Protein AF-A0A344UPF5-F1 (afdb_monomer_lite)

Secondary structure (DSSP, 8-state):
-----------HHHHHHHHHHHHHTT-S---EEEEEEESSSS-TTT-EEEEEEESB-TTT-PBPPPPEEEEEEETTEEEEEEE---TT-PPPPHHHHHHHHHH--

Structure (mmCIF, N/CA/C/O backbone):
data_AF-A0A344UPF5-F1
#
_entry.id   AF-A0A344UPF5-F1
#
loop_
_atom_site.group_PDB
_atom_site.id
_atom_site.type_symbol
_atom_site.label_atom_id
_atom_site.label_alt_id
_atom_site.label_comp_id
_atom_site.label_asym_id
_atom_site.label_entity_id
_atom_site.label_seq_id
_atom_site.pdbx_PDB_ins_code
_atom_site.Cartn_x
_atom_site.Cartn_y
_atom_site.Cartn_z
_atom_site.occupancy
_atom_site.B_iso_or_equiv
_atom_site.auth_seq_id
_atom_site.auth_comp_id
_atom_site.auth_asym_id
_atom_site.auth_atom_id
_atom_site.pdbx_PDB_model_num
ATOM 1 N N . MET A 1 1 ? -60.262 -19.453 29.678 1.00 40.06 1 MET A N 1
ATOM 2 C CA . MET A 1 1 ? -59.891 -18.891 28.362 1.00 40.06 1 MET A CA 1
ATOM 3 C C . MET A 1 1 ? -58.463 -18.396 28.481 1.00 40.06 1 MET A C 1
ATOM 5 O O . MET A 1 1 ? -58.200 -17.560 29.330 1.00 40.06 1 MET A O 1
ATOM 9 N N . ASN A 1 2 ? -57.549 -19.028 27.752 1.00 43.88 2 ASN A N 1
ATOM 10 C CA . ASN A 1 2 ? -56.102 -18.836 27.841 1.00 43.88 2 ASN A CA 1
ATOM 11 C C . ASN A 1 2 ? -55.637 -18.003 26.636 1.00 43.88 2 ASN A C 1
ATOM 13 O O . ASN A 1 2 ? -55.817 -18.492 25.521 1.00 43.88 2 ASN A O 1
ATOM 17 N N . PRO A 1 3 ? -55.066 -16.798 26.799 1.00 48.19 3 PRO A N 1
ATOM 18 C CA . PRO A 1 3 ? -54.375 -16.127 25.712 1.00 48.19 3 PRO A CA 1
ATOM 19 C C . PRO A 1 3 ? -52.861 -16.342 25.854 1.00 48.19 3 PRO A C 1
ATOM 21 O O . PRO A 1 3 ? -52.151 -15.552 26.466 1.00 48.19 3 PRO A O 1
ATOM 24 N N . LEU A 1 4 ? -52.371 -17.434 25.271 1.00 45.75 4 LEU A N 1
ATOM 25 C CA . LEU A 1 4 ? -51.001 -17.534 24.759 1.00 45.75 4 LEU A CA 1
ATOM 26 C C . LEU A 1 4 ? -51.050 -17.024 23.306 1.00 45.75 4 LEU A C 1
ATOM 28 O O . LEU A 1 4 ? -52.013 -17.315 22.608 1.00 45.75 4 LEU A O 1
ATOM 32 N N . HIS A 1 5 ? -50.089 -16.334 22.714 1.00 51.69 5 HIS A N 1
ATOM 33 C CA . HIS A 1 5 ? -48.795 -15.820 23.130 1.00 51.69 5 HIS A CA 1
ATOM 34 C C . HIS A 1 5 ? -48.304 -15.109 21.856 1.00 51.69 5 HIS A C 1
ATOM 36 O O . HIS A 1 5 ? -48.075 -15.771 20.841 1.00 51.69 5 HIS A O 1
ATOM 42 N N . LEU A 1 6 ? -48.253 -13.775 21.850 1.00 43.56 6 LEU A N 1
ATOM 43 C CA . LEU A 1 6 ? -47.687 -13.016 20.734 1.00 43.56 6 LEU A CA 1
ATOM 44 C C . LEU A 1 6 ? -46.164 -13.125 20.860 1.00 43.56 6 LEU A C 1
ATOM 46 O O . LEU A 1 6 ? -45.549 -12.313 21.541 1.00 43.56 6 LEU A O 1
ATOM 50 N N . HIS A 1 7 ? -45.598 -14.200 20.305 1.00 46.00 7 HIS A N 1
ATOM 51 C CA . HIS A 1 7 ? -44.154 -14.429 20.278 1.00 46.00 7 HIS A CA 1
ATOM 52 C C . HIS A 1 7 ? -43.470 -13.258 19.565 1.00 46.00 7 HIS A C 1
ATOM 54 O O . HIS A 1 7 ? -43.766 -12.971 18.404 1.00 46.00 7 HIS A O 1
ATOM 60 N N . ASP A 1 8 ? -42.573 -12.617 20.312 1.00 50.25 8 ASP A N 1
ATOM 61 C CA . ASP A 1 8 ? -41.243 -12.176 19.901 1.00 50.25 8 ASP A CA 1
ATOM 62 C C . ASP A 1 8 ? -41.039 -11.903 18.405 1.00 50.25 8 ASP A C 1
ATOM 64 O O . ASP A 1 8 ? -40.513 -12.733 17.661 1.00 50.25 8 ASP A O 1
ATOM 68 N N . ILE A 1 9 ? -41.354 -10.681 17.977 1.00 49.91 9 ILE A N 1
ATOM 69 C CA . ILE A 1 9 ? -40.582 -10.062 16.898 1.00 49.91 9 ILE A CA 1
ATOM 70 C C . ILE A 1 9 ? -39.487 -9.257 17.605 1.00 49.91 9 ILE A C 1
ATOM 72 O O . ILE A 1 9 ? -39.828 -8.298 18.300 1.00 49.91 9 ILE A O 1
ATOM 76 N N . PRO A 1 10 ? -38.197 -9.628 17.503 1.00 47.91 10 PRO A N 1
ATOM 77 C CA . PRO A 1 10 ? -37.141 -8.832 18.110 1.00 47.91 10 PRO A CA 1
ATOM 78 C C . PRO A 1 10 ? -37.139 -7.432 17.490 1.00 47.91 10 PRO A C 1
ATOM 80 O O . PRO A 1 10 ? -37.169 -7.289 16.268 1.00 47.91 10 PRO A O 1
ATOM 83 N N . ASP A 1 11 ? -37.110 -6.421 18.361 1.00 53.75 11 ASP A N 1
ATOM 84 C CA . ASP A 1 11 ? -37.016 -4.993 18.059 1.00 53.75 11 ASP A CA 1
ATOM 85 C C . ASP A 1 11 ? -35.972 -4.714 16.963 1.00 53.75 11 ASP A C 1
ATOM 87 O O . ASP A 1 11 ? -34.766 -4.600 17.210 1.00 53.75 11 ASP A O 1
ATOM 91 N N . THR A 1 12 ? -36.430 -4.569 15.719 1.00 55.00 12 THR A N 1
ATOM 92 C CA . THR A 1 12 ? -35.582 -4.292 14.549 1.00 55.00 12 THR A CA 1
ATOM 93 C C . THR A 1 12 ? -34.825 -2.962 14.687 1.00 55.00 12 THR A C 1
ATOM 95 O O . THR A 1 12 ? -33.820 -2.740 14.012 1.00 55.00 12 THR A O 1
ATOM 98 N N . GLY A 1 13 ? -35.272 -2.082 15.593 1.00 51.47 13 GLY A N 1
ATOM 99 C CA . GLY A 1 13 ? -34.615 -0.816 15.920 1.00 51.47 13 GLY A CA 1
ATOM 100 C C . GLY A 1 13 ? -33.291 -0.975 16.676 1.00 51.47 13 GLY A C 1
ATOM 101 O O . GLY A 1 13 ? -32.357 -0.213 16.429 1.00 51.47 13 GLY A O 1
ATOM 102 N N . ALA A 1 14 ? -33.162 -1.991 17.537 1.00 52.28 14 ALA A N 1
ATOM 103 C CA . ALA A 1 14 ? -31.925 -2.243 18.281 1.00 52.28 14 ALA A CA 1
ATOM 104 C C . ALA A 1 14 ? -30.821 -2.807 17.372 1.00 52.28 14 ALA A C 1
ATOM 106 O O . ALA A 1 14 ? -29.655 -2.424 17.487 1.00 52.28 14 ALA A O 1
ATOM 107 N N . ALA A 1 15 ? -31.202 -3.658 16.415 1.00 49.78 15 ALA A N 1
ATOM 108 C CA . ALA A 1 15 ? -30.281 -4.194 15.420 1.00 49.78 15 ALA A CA 1
ATOM 109 C C . ALA A 1 15 ? -29.717 -3.084 14.517 1.00 49.78 15 ALA A C 1
ATOM 111 O O . ALA A 1 15 ? -28.507 -3.042 14.311 1.00 49.78 15 ALA A O 1
ATOM 112 N N . LEU A 1 16 ? -30.554 -2.143 14.049 1.00 49.31 16 LEU A N 1
ATOM 113 C CA . LEU A 1 16 ? -30.105 -1.025 13.204 1.00 49.31 16 LEU A CA 1
ATOM 114 C C . LEU A 1 16 ? -29.178 -0.044 13.949 1.00 49.31 16 LEU A C 1
ATOM 116 O O . LEU A 1 16 ? -28.210 0.461 13.379 1.00 49.31 16 LEU A O 1
ATOM 120 N N . ALA A 1 17 ? -29.442 0.207 15.233 1.00 50.78 17 ALA A N 1
ATOM 121 C CA . ALA A 1 17 ? -28.603 1.073 16.059 1.00 50.78 17 ALA A CA 1
ATOM 122 C C . ALA A 1 17 ? -27.197 0.486 16.287 1.00 50.78 17 ALA A C 1
ATOM 124 O O . ALA A 1 17 ? -26.217 1.231 16.280 1.00 50.78 17 ALA A O 1
ATOM 125 N N . ALA A 1 18 ? -27.077 -0.839 16.421 1.00 51.50 18 ALA A N 1
ATOM 126 C CA . ALA A 1 18 ? -25.788 -1.513 16.570 1.00 51.50 18 ALA A CA 1
ATOM 127 C C . ALA A 1 18 ? -24.915 -1.411 15.305 1.00 51.50 18 ALA A C 1
ATOM 129 O O . ALA A 1 18 ? -23.709 -1.186 15.413 1.00 51.50 18 ALA A O 1
ATOM 130 N N . VAL A 1 19 ? -25.508 -1.499 14.107 1.00 50.91 19 VAL A N 1
ATOM 131 C CA . VAL A 1 19 ? -24.767 -1.313 12.841 1.00 50.91 19 VAL A CA 1
ATOM 132 C C . VAL A 1 19 ? -24.274 0.130 12.699 1.00 50.91 19 VAL A C 1
ATOM 134 O O . VAL A 1 19 ? -23.121 0.360 12.335 1.00 50.91 19 VAL A O 1
ATOM 137 N N . ASN A 1 20 ? -25.103 1.109 13.076 1.00 52.16 20 ASN A N 1
ATOM 138 C CA . ASN A 1 20 ? -24.729 2.527 13.045 1.00 52.16 20 ASN A CA 1
ATOM 139 C C . ASN A 1 20 ? -23.655 2.878 14.090 1.00 52.16 20 ASN A C 1
ATOM 141 O O . ASN A 1 20 ? -22.767 3.686 13.818 1.00 52.16 20 ASN A O 1
ATOM 145 N N . ALA A 1 21 ? -23.678 2.240 15.263 1.00 50.00 21 ALA A N 1
ATOM 146 C CA . ALA A 1 21 ? -22.617 2.379 16.257 1.00 50.00 21 ALA A CA 1
ATOM 147 C C . ALA A 1 21 ? -21.308 1.722 15.786 1.00 50.00 21 ALA A C 1
ATOM 149 O O . ALA A 1 21 ? -20.240 2.304 15.962 1.00 50.00 21 ALA A O 1
ATOM 150 N N . ALA A 1 22 ? -21.362 0.568 15.113 1.00 46.09 22 ALA A N 1
ATOM 151 C CA . ALA A 1 22 ? -20.179 -0.067 14.523 1.00 46.09 22 ALA A CA 1
ATOM 152 C C . ALA A 1 22 ? -19.533 0.793 13.414 1.00 46.09 22 ALA A C 1
ATOM 154 O O . ALA A 1 22 ? -18.306 0.812 13.289 1.00 46.09 22 ALA A O 1
ATOM 155 N N . HIS A 1 23 ? -20.336 1.571 12.675 1.00 47.31 23 HIS A N 1
ATOM 156 C CA . HIS A 1 23 ? -19.853 2.603 11.748 1.00 47.31 23 HIS A CA 1
ATOM 157 C C . HIS A 1 23 ? -19.158 3.770 12.470 1.00 47.31 23 HIS A C 1
ATOM 159 O O . HIS A 1 23 ? -18.118 4.235 12.014 1.00 47.31 23 HIS A O 1
ATOM 165 N N . ALA A 1 24 ? -19.681 4.216 13.616 1.00 46.12 24 ALA A N 1
ATOM 166 C CA . ALA A 1 24 ? -19.067 5.277 14.421 1.00 46.12 24 ALA A CA 1
ATOM 167 C C . ALA A 1 24 ? -17.833 4.813 15.227 1.00 46.12 24 ALA A C 1
ATOM 169 O O . ALA A 1 24 ? -17.019 5.642 15.627 1.00 46.12 24 ALA A O 1
ATOM 170 N N . THR A 1 25 ? -17.675 3.499 15.443 1.00 46.16 25 THR A N 1
ATOM 171 C CA . THR A 1 25 ? -16.584 2.900 16.244 1.00 46.16 25 THR A CA 1
ATOM 172 C C . THR A 1 25 ? -15.494 2.230 15.388 1.00 46.16 25 THR A C 1
ATOM 174 O O . THR A 1 25 ? -14.629 1.539 15.918 1.00 46.16 25 THR A O 1
ATOM 177 N N . GLY A 1 26 ? -15.488 2.455 14.068 1.00 49.66 26 GLY A N 1
ATOM 178 C CA . GLY A 1 26 ? -14.321 2.179 13.221 1.00 49.66 26 GLY A CA 1
ATOM 179 C C . GLY A 1 26 ? -14.103 0.720 12.809 1.00 49.66 26 GLY A C 1
ATOM 180 O O . GLY A 1 26 ? -12.955 0.308 12.674 1.00 49.66 26 GLY A O 1
ATOM 181 N N . ILE A 1 27 ? -15.165 -0.067 12.588 1.00 57.91 27 ILE A N 1
ATOM 182 C CA . ILE A 1 27 ? -15.023 -1.478 12.164 1.00 57.91 27 ILE A CA 1
ATOM 183 C C . ILE A 1 27 ? -15.311 -1.709 10.665 1.00 57.91 27 ILE A C 1
ATOM 185 O O . ILE A 1 27 ? -15.011 -2.780 10.153 1.00 57.91 27 ILE A O 1
ATOM 189 N N . ILE A 1 28 ? -15.751 -0.707 9.892 1.00 52.06 28 ILE A N 1
ATOM 190 C CA . ILE A 1 28 ? -15.860 -0.831 8.423 1.00 52.06 28 ILE A CA 1
ATOM 191 C C . ILE A 1 28 ? -15.198 0.370 7.726 1.00 52.06 28 ILE A C 1
ATOM 193 O O . ILE A 1 28 ? -15.828 1.389 7.480 1.00 52.06 28 ILE A O 1
ATOM 197 N N . GLY A 1 29 ? -13.899 0.245 7.441 1.00 53.19 29 GLY A N 1
ATOM 198 C CA . GLY A 1 29 ? -13.246 0.662 6.187 1.00 53.19 29 GLY A CA 1
ATOM 199 C C . GLY A 1 29 ? -13.558 2.010 5.516 1.00 53.19 29 GLY A C 1
ATOM 200 O O . GLY A 1 29 ? -13.513 2.051 4.292 1.00 53.19 29 GLY A O 1
ATOM 201 N N . THR A 1 30 ? -13.848 3.101 6.231 1.00 63.94 30 THR A N 1
ATOM 202 C CA . THR A 1 30 ? -13.994 4.429 5.591 1.00 63.94 30 THR A CA 1
ATOM 203 C C . THR A 1 30 ? -12.701 5.239 5.531 1.00 63.94 30 THR A C 1
ATOM 205 O O . THR A 1 30 ? -12.610 6.155 4.718 1.00 63.94 30 THR A O 1
ATOM 208 N N . ASP A 1 31 ? -11.702 4.943 6.374 1.00 84.38 31 ASP A N 1
ATOM 209 C CA . ASP A 1 31 ? -10.391 5.594 6.263 1.00 84.38 31 ASP A CA 1
ATOM 210 C C . ASP A 1 31 ? -9.682 5.029 5.037 1.00 84.38 31 ASP A C 1
ATOM 212 O O . ASP A 1 31 ? -9.298 3.860 5.015 1.00 84.38 31 ASP A O 1
ATOM 216 N N . THR A 1 32 ? -9.543 5.843 3.997 1.00 90.44 32 THR A N 1
ATOM 217 C CA . THR A 1 32 ? -8.745 5.512 2.817 1.00 90.44 32 THR A CA 1
ATOM 218 C C . THR A 1 32 ? -7.559 6.443 2.749 1.00 90.44 32 THR A C 1
ATOM 220 O O . THR A 1 32 ? -7.706 7.645 2.973 1.00 90.44 32 THR A O 1
ATOM 223 N N . ARG A 1 33 ? -6.399 5.920 2.355 1.00 93.19 33 ARG A N 1
ATOM 224 C CA . ARG A 1 33 ? -5.222 6.757 2.120 1.00 93.19 33 ARG A CA 1
ATOM 225 C C . ARG A 1 33 ? -4.635 6.510 0.755 1.00 93.19 33 ARG A C 1
ATOM 227 O O . ARG A 1 33 ? -4.668 5.397 0.232 1.00 93.19 33 ARG A O 1
ATOM 234 N N . THR A 1 34 ? -4.075 7.582 0.216 1.00 94.56 34 THR A N 1
ATOM 235 C CA . THR A 1 34 ? -3.379 7.578 -1.061 1.00 94.56 34 THR A CA 1
ATOM 236 C C . THR A 1 34 ? -1.891 7.405 -0.811 1.00 94.56 34 THR A C 1
ATOM 238 O O . THR A 1 34 ? -1.263 8.243 -0.163 1.00 94.56 34 THR A O 1
ATOM 241 N N . VAL A 1 35 ? -1.316 6.319 -1.322 1.00 96.00 35 VAL A N 1
ATOM 242 C CA . VAL A 1 35 ? 0.103 6.004 -1.159 1.00 96.00 35 VAL A CA 1
ATOM 243 C C . VAL A 1 35 ? 0.784 5.680 -2.479 1.00 96.00 35 VAL A C 1
ATOM 245 O O . VAL A 1 35 ? 0.156 5.203 -3.418 1.00 96.00 35 VAL A O 1
ATOM 248 N N . MET A 1 36 ? 2.089 5.945 -2.544 1.00 97.38 36 MET A N 1
ATOM 249 C CA . MET A 1 36 ? 2.937 5.564 -3.663 1.00 97.38 36 MET A CA 1
ATOM 250 C C . MET A 1 36 ? 3.626 4.241 -3.336 1.00 97.38 36 MET A C 1
ATOM 252 O O . MET A 1 36 ? 4.325 4.152 -2.330 1.00 97.38 36 MET A O 1
ATOM 256 N N . ILE A 1 37 ? 3.447 3.230 -4.181 1.00 96.12 37 ILE A N 1
ATOM 257 C CA . ILE A 1 37 ? 4.067 1.905 -4.033 1.00 96.12 37 ILE A CA 1
ATOM 258 C C . ILE A 1 37 ? 4.806 1.518 -5.322 1.00 96.12 37 ILE A C 1
ATOM 260 O O . ILE A 1 37 ? 4.541 2.107 -6.374 1.00 96.12 37 ILE A O 1
ATOM 264 N N . PRO A 1 38 ? 5.708 0.522 -5.301 1.00 96.31 38 PRO A N 1
ATOM 265 C CA . PRO A 1 38 ? 6.286 -0.020 -6.526 1.00 96.31 38 PRO A CA 1
ATOM 266 C C . PRO A 1 38 ? 5.191 -0.671 -7.380 1.00 96.31 38 PRO A C 1
ATOM 268 O O . PRO A 1 38 ? 4.436 -1.510 -6.882 1.00 96.31 38 PRO A O 1
ATOM 271 N N . ALA A 1 39 ? 5.117 -0.336 -8.668 1.00 94.25 39 ALA A N 1
ATOM 272 C CA . ALA A 1 39 ? 4.101 -0.875 -9.580 1.00 94.25 39 ALA A CA 1
ATOM 273 C C . ALA A 1 39 ? 4.304 -2.371 -9.885 1.00 94.25 39 ALA A C 1
ATOM 275 O O . ALA A 1 39 ? 3.361 -3.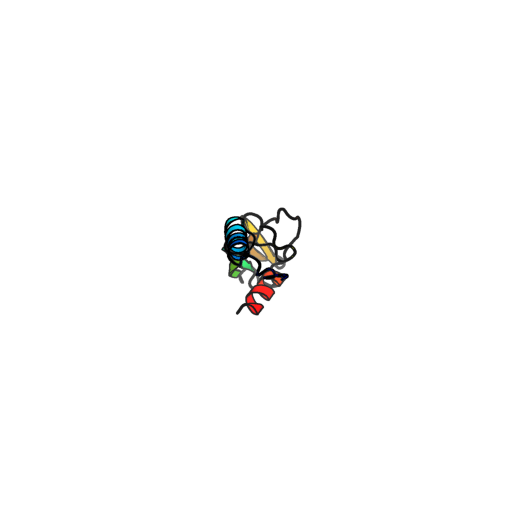077 -10.229 1.00 94.25 39 ALA A O 1
ATOM 276 N N . ARG A 1 40 ? 5.532 -2.872 -9.727 1.00 92.62 40 ARG A N 1
ATOM 277 C CA . ARG A 1 40 ? 5.922 -4.282 -9.888 1.00 92.62 40 ARG A CA 1
ATOM 278 C C . ARG A 1 40 ? 7.135 -4.593 -9.001 1.00 92.62 40 ARG A C 1
ATOM 280 O O . ARG A 1 40 ? 7.664 -3.675 -8.381 1.00 92.62 40 ARG A O 1
ATOM 287 N N . ASP A 1 41 ? 7.512 -5.865 -8.861 1.00 87.75 41 ASP A N 1
ATOM 288 C CA . ASP A 1 41 ? 8.676 -6.261 -8.040 1.00 87.75 41 ASP A CA 1
ATOM 289 C C . ASP A 1 41 ? 9.979 -5.693 -8.617 1.00 87.75 41 ASP A C 1
ATOM 291 O O . ASP A 1 41 ? 10.667 -4.930 -7.946 1.00 87.75 41 ASP A O 1
ATOM 295 N N . GLU A 1 42 ? 10.252 -5.967 -9.895 1.00 91.62 42 GLU A N 1
ATOM 296 C CA . GLU A 1 42 ? 11.386 -5.394 -10.634 1.00 91.62 42 GLU A CA 1
ATOM 297 C C . GLU A 1 42 ? 11.054 -3.969 -11.101 1.00 91.62 42 GLU A C 1
ATOM 299 O O . GLU A 1 42 ? 10.736 -3.704 -12.264 1.00 91.62 42 GLU A O 1
ATOM 304 N N . HIS A 1 43 ? 10.997 -3.029 -10.161 1.00 89.00 43 HIS A N 1
ATOM 305 C CA . HIS A 1 43 ? 10.584 -1.657 -10.440 1.00 89.00 43 HIS A CA 1
ATOM 306 C C . HIS A 1 43 ? 11.654 -0.818 -11.158 1.00 89.00 43 HIS A C 1
ATOM 308 O O . HIS A 1 43 ? 11.392 0.343 -11.472 1.00 89.00 43 HIS A O 1
ATOM 314 N N . GLU A 1 44 ? 12.847 -1.355 -11.415 1.00 90.44 44 GLU A N 1
ATOM 315 C CA . GLU A 1 44 ? 13.949 -0.717 -12.145 1.00 90.44 44 GLU A CA 1
ATOM 316 C C . GLU A 1 44 ? 14.309 0.696 -11.639 1.00 90.44 44 GLU A C 1
ATOM 318 O O . GLU A 1 44 ? 14.857 1.514 -12.367 1.00 90.44 44 GLU A O 1
ATOM 323 N N . GLY A 1 45 ? 13.989 1.023 -10.385 1.00 88.75 45 GLY A N 1
ATOM 324 C CA . GLY A 1 45 ? 14.131 2.379 -9.832 1.00 88.75 45 GLY A CA 1
ATOM 325 C C . GLY A 1 45 ? 13.157 3.443 -10.369 1.00 88.75 45 GLY A C 1
ATOM 326 O O . GLY A 1 45 ? 13.262 4.599 -9.969 1.00 88.75 45 GLY A O 1
ATOM 327 N N . HIS A 1 46 ? 12.200 3.088 -11.232 1.00 90.50 46 HIS A N 1
ATOM 328 C CA . HIS A 1 46 ? 11.330 4.064 -11.908 1.00 90.50 46 HIS A CA 1
ATOM 329 C C . HIS A 1 46 ? 9.835 3.722 -11.870 1.00 90.50 46 HIS A C 1
ATOM 331 O O . HIS A 1 46 ? 9.002 4.625 -11.919 1.00 90.50 46 HIS A O 1
ATOM 337 N N . TYR A 1 47 ? 9.469 2.443 -11.767 1.00 93.25 47 TYR A N 1
ATOM 338 C CA . TYR A 1 47 ? 8.075 2.014 -11.852 1.00 93.25 47 TYR A CA 1
ATOM 339 C C . TYR A 1 47 ? 7.371 2.100 -10.494 1.00 93.25 47 TYR A C 1
ATOM 341 O O . TYR A 1 47 ? 7.334 1.133 -9.730 1.00 93.25 47 TYR A O 1
ATOM 349 N N . SER A 1 48 ? 6.775 3.258 -10.211 1.00 95.19 48 SER A N 1
ATOM 350 C CA . SER A 1 48 ? 5.833 3.458 -9.108 1.00 95.19 48 SER A CA 1
ATOM 351 C C . SER A 1 48 ? 4.389 3.560 -9.603 1.00 95.19 48 SER A C 1
ATOM 353 O O . SER A 1 48 ? 4.122 3.820 -10.776 1.00 95.19 48 SER A O 1
ATOM 355 N N . MET A 1 49 ? 3.444 3.349 -8.693 1.00 95.25 49 MET A N 1
ATOM 356 C CA . MET A 1 49 ? 2.031 3.646 -8.896 1.00 95.25 49 MET A CA 1
ATOM 357 C C . MET A 1 49 ? 1.456 4.309 -7.647 1.00 95.25 49 MET A C 1
ATOM 359 O O . MET A 1 49 ? 1.921 4.066 -6.531 1.00 95.25 49 MET A O 1
ATOM 363 N N . ILE A 1 50 ? 0.440 5.144 -7.843 1.00 95.88 50 ILE A N 1
ATOM 364 C CA . ILE A 1 50 ? -0.325 5.760 -6.760 1.00 95.88 50 ILE A CA 1
ATOM 365 C C . ILE A 1 50 ? -1.603 4.953 -6.584 1.00 95.88 50 ILE A C 1
ATOM 367 O O . ILE A 1 50 ? -2.307 4.688 -7.556 1.00 95.88 50 ILE A O 1
ATOM 371 N N . VAL A 1 51 ? -1.885 4.558 -5.349 1.00 93.44 51 VAL A N 1
ATOM 372 C CA . VAL A 1 51 ? -3.043 3.738 -5.001 1.00 93.44 51 VAL A CA 1
ATOM 373 C C . VAL A 1 51 ? -3.799 4.376 -3.850 1.00 93.44 51 VAL A C 1
ATOM 375 O O . VAL A 1 51 ? -3.185 4.871 -2.906 1.00 93.44 51 VAL A O 1
ATOM 378 N N . THR A 1 52 ? -5.125 4.349 -3.920 1.00 92.25 52 THR A N 1
ATOM 379 C CA . THR A 1 52 ? -6.003 4.699 -2.802 1.00 92.25 52 THR A CA 1
ATOM 380 C C . THR A 1 52 ? -6.617 3.411 -2.287 1.00 92.25 52 THR A C 1
ATOM 382 O O . THR A 1 52 ? -7.252 2.694 -3.053 1.00 92.25 52 THR A O 1
ATOM 385 N N . LEU A 1 53 ? -6.397 3.092 -1.014 1.00 89.88 53 LEU A N 1
ATOM 386 C CA . LEU A 1 53 ? -6.908 1.858 -0.424 1.00 89.88 53 LEU A CA 1
ATOM 387 C C . LEU A 1 53 ? -7.398 2.073 1.011 1.00 89.88 53 LEU A C 1
ATOM 389 O O . LEU A 1 53 ? -6.904 2.988 1.684 1.00 89.88 53 LEU A O 1
ATOM 393 N N . PRO A 1 54 ? -8.341 1.240 1.496 1.00 91.12 54 PRO A N 1
ATOM 394 C CA . PRO A 1 54 ? -8.750 1.253 2.894 1.00 91.12 54 PRO A CA 1
ATOM 395 C C . PRO A 1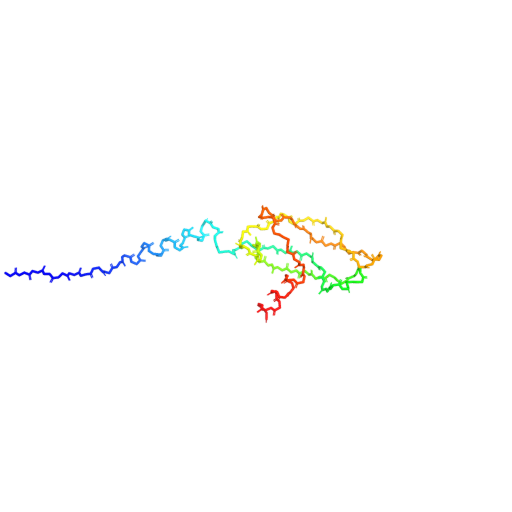 54 ? -7.535 1.046 3.796 1.00 91.12 54 PRO A C 1
ATOM 397 O O . PRO A 1 54 ? -6.698 0.173 3.545 1.00 91.12 54 PRO A O 1
ATOM 400 N N . TRP A 1 55 ? -7.429 1.849 4.850 1.00 92.50 55 TRP A N 1
ATOM 401 C CA . TRP A 1 55 ? -6.276 1.909 5.743 1.00 92.50 55 TRP A CA 1
ATOM 402 C C . TRP A 1 55 ? -6.333 0.865 6.860 1.00 92.50 55 TRP A C 1
ATOM 404 O O . TRP A 1 55 ? -6.128 1.137 8.043 1.00 92.50 55 TRP A O 1
ATOM 414 N N . ALA A 1 56 ? -6.605 -0.367 6.448 1.00 91.75 56 ALA A N 1
ATOM 415 C CA . ALA A 1 56 ? -6.699 -1.532 7.304 1.00 91.75 56 ALA A CA 1
ATOM 416 C C . ALA A 1 56 ? -5.716 -2.609 6.833 1.00 91.75 56 ALA A C 1
ATOM 418 O O . ALA A 1 56 ? -5.532 -2.821 5.635 1.00 91.75 56 ALA A O 1
ATOM 419 N N . CYS A 1 57 ? -5.084 -3.287 7.784 1.00 92.81 57 CYS A N 1
ATOM 420 C CA . CYS A 1 57 ? -4.161 -4.385 7.558 1.00 92.81 57 CYS A CA 1
ATOM 421 C C . CYS A 1 57 ? -4.873 -5.536 6.840 1.00 92.81 57 CYS A C 1
ATOM 423 O O . CYS A 1 57 ? -5.887 -6.039 7.325 1.00 92.81 57 CYS A O 1
ATOM 425 N N . LEU A 1 58 ? -4.297 -6.013 5.735 1.00 91.00 58 LEU A N 1
ATOM 426 C CA . LEU A 1 58 ? -4.839 -7.112 4.929 1.00 91.00 58 LEU A CA 1
ATOM 427 C C . LEU A 1 58 ? -4.988 -8.428 5.708 1.00 91.00 58 LEU A C 1
ATOM 429 O O . LEU A 1 58 ? -5.765 -9.287 5.308 1.00 91.00 58 LEU A O 1
ATOM 433 N N . HIS A 1 59 ? -4.239 -8.605 6.801 1.00 90.69 59 HIS A N 1
ATOM 434 C CA . HIS A 1 59 ? -4.211 -9.860 7.556 1.00 90.69 59 HIS A CA 1
ATOM 435 C C . HIS A 1 59 ? -5.239 -9.923 8.686 1.00 90.69 59 HIS A C 1
ATOM 437 O O . HIS A 1 59 ? -5.799 -10.985 8.940 1.00 90.69 59 HIS A O 1
ATOM 443 N N . CYS A 1 60 ? -5.469 -8.813 9.390 1.00 91.25 60 CYS A N 1
ATOM 444 C CA . CYS A 1 60 ? -6.318 -8.800 10.586 1.00 91.25 60 CYS A CA 1
ATOM 445 C C . CYS A 1 60 ? -7.396 -7.712 10.587 1.00 91.25 60 CYS A C 1
ATOM 447 O O . CYS A 1 60 ? -8.165 -7.639 11.539 1.00 91.25 60 CYS A O 1
ATOM 449 N N . GLY A 1 61 ? -7.430 -6.836 9.580 1.00 89.50 61 GLY A N 1
ATOM 450 C CA . GLY A 1 61 ? -8.360 -5.706 9.512 1.00 89.50 61 GLY A CA 1
ATOM 451 C C . GLY A 1 61 ? -8.067 -4.566 10.497 1.00 89.50 61 GLY A C 1
ATOM 452 O O . GLY A 1 61 ? -8.750 -3.549 10.458 1.00 89.50 61 GLY A O 1
ATOM 453 N N . GLY A 1 62 ? -7.055 -4.701 11.363 1.00 88.56 62 GLY A N 1
ATOM 454 C CA . GLY A 1 62 ? -6.619 -3.631 12.270 1.00 88.56 62 GLY A CA 1
ATOM 455 C C . GLY A 1 62 ? -6.010 -2.435 11.526 1.00 88.56 62 GLY A C 1
ATOM 456 O O . GLY A 1 62 ? -5.692 -2.556 10.345 1.00 88.56 62 GLY A O 1
ATOM 457 N N . PRO A 1 63 ? -5.800 -1.283 12.183 1.00 90.69 63 PRO A N 1
ATOM 458 C CA . PRO A 1 63 ? -5.285 -0.089 11.518 1.00 90.69 63 PRO A CA 1
ATOM 459 C C . PRO A 1 63 ? -3.872 -0.312 10.971 1.00 90.69 63 PRO A C 1
ATOM 461 O O . PRO A 1 63 ? -3.049 -0.978 11.607 1.00 90.69 63 PRO A O 1
ATOM 464 N N . ARG A 1 64 ? -3.575 0.275 9.809 1.00 93.56 64 ARG A N 1
ATOM 465 C CA . ARG A 1 64 ? -2.192 0.408 9.334 1.00 93.56 64 ARG A CA 1
ATOM 466 C C . ARG A 1 64 ? -1.467 1.550 10.043 1.00 93.56 64 ARG A C 1
ATOM 468 O O . ARG A 1 64 ? -2.096 2.495 10.520 1.00 93.56 64 ARG A O 1
ATOM 475 N N . GLY A 1 65 ? -0.138 1.466 10.085 1.00 93.06 65 GLY A N 1
ATOM 476 C CA . GLY A 1 65 ? 0.708 2.564 10.564 1.00 93.06 65 GLY A CA 1
ATOM 477 C C . GLY A 1 65 ? 0.625 3.811 9.689 1.00 93.06 65 GLY A C 1
ATOM 478 O O . GLY A 1 65 ? 0.032 3.788 8.615 1.00 93.06 65 GLY A O 1
ATOM 479 N N . GLU A 1 66 ? 1.241 4.905 10.127 1.00 93.56 66 GLU A N 1
ATOM 480 C CA . GLU A 1 66 ? 1.330 6.119 9.309 1.00 93.56 66 GLU A CA 1
ATOM 481 C C . GLU A 1 66 ? 2.263 5.879 8.104 1.00 93.56 66 GLU A C 1
ATOM 483 O O . GLU A 1 66 ? 3.376 5.372 8.292 1.00 93.56 66 GLU A O 1
ATOM 488 N N . PRO A 1 67 ? 1.854 6.218 6.867 1.00 95.38 67 PRO A N 1
ATOM 489 C CA . PRO A 1 67 ? 2.743 6.164 5.722 1.00 95.38 67 PRO A CA 1
ATOM 490 C C . PRO A 1 67 ? 3.871 7.187 5.871 1.00 95.38 67 PRO A C 1
ATOM 492 O O . PRO A 1 67 ? 3.652 8.370 6.119 1.00 95.38 67 PRO A O 1
ATOM 495 N N . SER A 1 68 ? 5.097 6.730 5.659 1.00 95.56 68 SER A N 1
ATOM 496 C CA . SER A 1 68 ? 6.302 7.551 5.636 1.00 95.56 68 SER A CA 1
ATOM 497 C C . SER A 1 68 ? 7.116 7.260 4.381 1.00 95.56 68 SER A C 1
ATOM 499 O O . SER A 1 68 ? 7.029 6.179 3.795 1.00 95.56 68 SER A O 1
ATOM 501 N N . TRP A 1 69 ? 7.900 8.239 3.933 1.00 96.69 69 TRP A N 1
ATOM 502 C CA . TRP A 1 69 ? 8.785 8.043 2.790 1.00 96.69 69 TRP A CA 1
ATOM 503 C C . TRP A 1 69 ? 9.883 7.036 3.123 1.00 96.69 69 TRP A C 1
ATOM 505 O O . TRP A 1 69 ? 10.585 7.165 4.122 1.00 96.69 69 TRP A O 1
ATOM 515 N N . THR A 1 70 ? 10.055 6.057 2.243 1.00 95.69 70 THR A N 1
ATOM 516 C CA . THR A 1 70 ? 11.098 5.040 2.319 1.00 95.69 70 THR A CA 1
ATOM 517 C C . THR A 1 70 ? 11.687 4.773 0.936 1.00 95.69 70 THR A C 1
ATOM 519 O O . THR A 1 70 ? 11.178 5.236 -0.088 1.00 95.69 70 THR A O 1
ATOM 522 N N . THR A 1 71 ? 12.790 4.032 0.901 1.00 95.44 71 THR A N 1
ATOM 523 C CA . THR A 1 71 ? 13.457 3.618 -0.334 1.00 95.44 71 THR A CA 1
ATOM 524 C C . THR A 1 71 ? 13.211 2.135 -0.587 1.00 95.44 71 THR A C 1
ATOM 526 O O . THR A 1 71 ? 13.624 1.291 0.207 1.00 95.44 71 THR A O 1
ATOM 529 N N . SER A 1 72 ? 12.580 1.817 -1.717 1.00 92.00 72 SER A N 1
ATOM 530 C CA . SER A 1 72 ? 12.529 0.459 -2.261 1.00 92.00 72 SER A CA 1
ATOM 531 C C . SER A 1 72 ? 13.725 0.217 -3.179 1.00 92.00 72 SER A C 1
ATOM 533 O O . SER A 1 72 ? 14.170 1.131 -3.885 1.00 92.00 72 SER A O 1
ATOM 535 N N . TRP A 1 73 ? 14.261 -1.001 -3.132 1.00 91.06 73 TRP A N 1
ATOM 536 C CA . TRP A 1 73 ? 15.478 -1.389 -3.832 1.00 91.06 73 TRP A CA 1
ATOM 537 C C . TRP A 1 73 ? 15.211 -2.527 -4.806 1.00 91.06 73 TRP A C 1
ATOM 539 O O . TRP A 1 73 ? 14.649 -3.553 -4.429 1.00 91.06 73 TRP A O 1
ATOM 549 N N . ASP A 1 74 ? 15.717 -2.353 -6.021 1.00 89.44 74 ASP A N 1
ATOM 550 C CA . ASP A 1 74 ? 15.752 -3.360 -7.074 1.00 89.44 74 ASP A CA 1
ATOM 551 C C . ASP A 1 74 ? 17.201 -3.464 -7.577 1.00 89.44 74 ASP A C 1
ATOM 553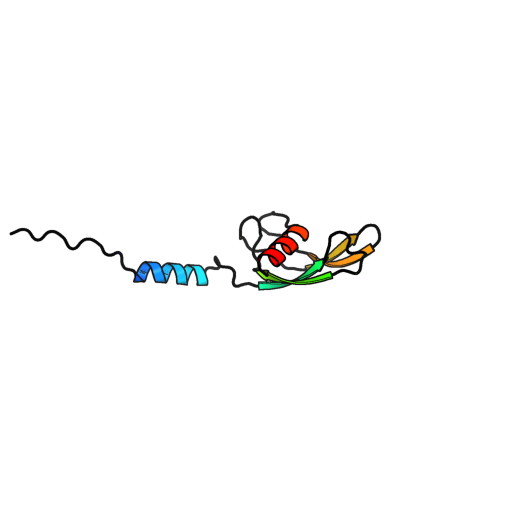 O O . ASP A 1 74 ? 17.681 -2.661 -8.389 1.00 89.44 74 ASP A O 1
ATOM 557 N N . GLY A 1 75 ? 17.964 -4.370 -6.959 1.00 90.31 75 GLY A N 1
ATOM 558 C CA . GLY A 1 75 ? 19.421 -4.407 -7.081 1.00 90.31 75 GLY A CA 1
ATOM 559 C C . GLY A 1 75 ? 20.068 -3.110 -6.575 1.00 90.31 75 GLY A C 1
ATOM 560 O O . GLY A 1 75 ? 19.908 -2.732 -5.417 1.00 90.31 75 GLY A O 1
ATOM 561 N N . SER A 1 76 ? 20.816 -2.416 -7.439 1.00 91.44 76 SER A N 1
ATOM 562 C CA . SER A 1 76 ? 21.427 -1.109 -7.129 1.00 91.44 76 SER A CA 1
ATOM 563 C C . SER A 1 76 ? 20.493 0.085 -7.367 1.00 91.44 76 SER A C 1
ATOM 565 O O . SER A 1 76 ? 20.864 1.227 -7.068 1.00 91.44 76 SER A O 1
ATOM 567 N N . ARG A 1 77 ? 19.295 -0.156 -7.911 1.00 93.19 77 ARG A N 1
ATOM 568 C CA . ARG A 1 77 ? 18.331 0.880 -8.285 1.00 93.19 77 ARG A CA 1
ATOM 569 C C . ARG A 1 77 ? 17.414 1.199 -7.111 1.00 93.19 77 ARG A C 1
ATOM 571 O O . ARG A 1 77 ? 17.034 0.314 -6.350 1.00 93.19 77 ARG A O 1
ATOM 578 N N . ARG A 1 78 ? 17.060 2.477 -6.973 1.00 93.94 78 ARG A N 1
ATOM 579 C CA . ARG A 1 78 ? 16.313 3.026 -5.832 1.00 93.94 78 ARG A CA 1
ATOM 580 C C . ARG A 1 78 ? 15.029 3.669 -6.310 1.00 93.94 78 ARG A C 1
ATOM 582 O O . ARG A 1 78 ? 15.051 4.364 -7.320 1.00 93.94 78 ARG A O 1
ATOM 589 N N . LEU A 1 79 ? 13.953 3.492 -5.556 1.00 94.62 79 LEU A N 1
ATOM 590 C CA . LEU A 1 79 ? 12.678 4.161 -5.786 1.00 94.62 79 LEU A CA 1
ATOM 591 C C . LEU A 1 79 ? 12.141 4.713 -4.464 1.00 94.62 79 LEU A C 1
ATOM 593 O O . LEU A 1 79 ? 12.027 3.976 -3.485 1.00 94.62 79 LEU A O 1
ATOM 597 N N . ASN A 1 80 ? 11.797 6.001 -4.444 1.00 96.00 80 ASN A N 1
ATOM 598 C CA . ASN A 1 80 ? 11.134 6.616 -3.296 1.00 96.00 80 ASN A CA 1
ATOM 599 C C . ASN A 1 80 ? 9.648 6.260 -3.324 1.00 96.00 80 ASN A C 1
ATOM 601 O O . ASN A 1 80 ? 8.959 6.524 -4.307 1.00 96.00 80 ASN A O 1
ATOM 605 N N . ILE A 1 81 ? 9.172 5.659 -2.244 1.00 96.94 81 ILE A N 1
ATOM 606 C CA . ILE A 1 81 ? 7.802 5.164 -2.081 1.00 96.94 81 ILE A CA 1
ATOM 607 C C . ILE A 1 81 ? 7.345 5.395 -0.641 1.00 96.94 81 ILE A C 1
ATOM 609 O O . ILE A 1 81 ? 8.134 5.802 0.210 1.00 96.94 81 ILE A O 1
ATOM 613 N N . HIS A 1 82 ? 6.087 5.094 -0.341 1.00 97.69 82 HIS A N 1
ATOM 614 C CA . HIS A 1 82 ? 5.595 5.064 1.028 1.00 97.69 82 HIS A CA 1
ATOM 615 C C . HIS A 1 82 ? 5.734 3.666 1.643 1.00 97.69 82 HIS A C 1
ATOM 617 O O . HIS A 1 82 ? 5.340 2.661 1.047 1.00 97.69 82 HIS A O 1
ATOM 623 N N . GLY A 1 83 ? 6.257 3.612 2.864 1.00 95.19 83 GLY A N 1
ATOM 624 C CA . GLY A 1 83 ? 6.242 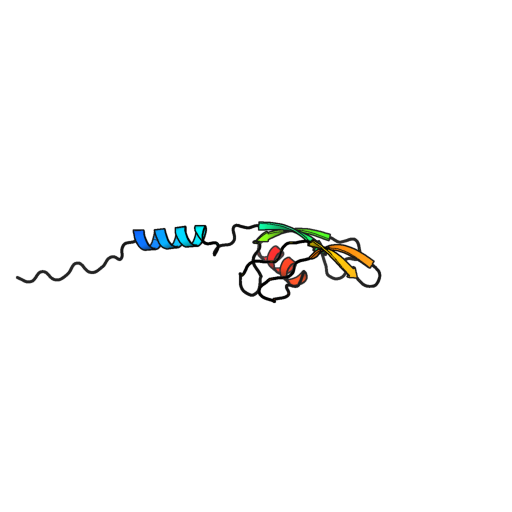2.450 3.747 1.00 95.19 83 GLY A CA 1
ATOM 625 C C . GLY A 1 83 ? 5.503 2.770 5.039 1.00 95.19 83 GLY A C 1
ATOM 626 O O . GLY A 1 83 ? 5.335 3.934 5.394 1.00 95.19 83 GLY A O 1
ATOM 627 N N . TRP A 1 84 ? 5.039 1.741 5.733 1.00 95.69 84 TRP A N 1
ATOM 628 C CA . TRP A 1 84 ? 4.348 1.874 7.012 1.00 95.69 84 TRP A CA 1
ATOM 629 C C . TRP A 1 84 ? 4.612 0.641 7.872 1.00 95.69 84 TRP A C 1
ATOM 631 O O . TRP A 1 84 ? 4.857 -0.452 7.359 1.00 95.69 84 TRP A O 1
ATOM 641 N N . GLU A 1 85 ? 4.538 0.821 9.186 1.00 94.81 85 GLU A N 1
ATOM 642 C CA . GLU A 1 85 ? 4.669 -0.260 10.160 1.00 94.81 85 GLU A CA 1
ATOM 643 C C . GLU A 1 85 ? 3.337 -0.471 10.864 1.00 94.81 85 GLU A C 1
ATOM 645 O O . GLU A 1 85 ? 2.807 0.429 11.516 1.00 94.81 85 GLU A O 1
ATOM 650 N N . ASN A 1 86 ? 2.766 -1.663 10.721 1.00 93.62 86 ASN A N 1
ATOM 651 C CA . ASN A 1 86 ? 1.472 -1.939 11.319 1.00 93.62 86 ASN A CA 1
ATOM 652 C C . ASN A 1 86 ? 1.614 -2.168 12.828 1.00 93.62 86 ASN A C 1
ATOM 654 O O . ASN A 1 86 ? 2.381 -3.048 13.226 1.00 93.62 86 ASN A O 1
ATOM 658 N N . PRO A 1 87 ? 0.819 -1.491 13.678 1.00 93.12 87 PRO A N 1
ATOM 659 C CA . PRO A 1 87 ? 0.850 -1.702 15.128 1.00 93.12 87 PRO A CA 1
ATOM 660 C C . PRO A 1 87 ? 0.464 -3.133 15.528 1.00 93.12 87 PRO A C 1
ATOM 662 O O . PRO A 1 87 ? 0.825 -3.594 16.605 1.00 93.12 87 PRO A O 1
ATOM 665 N N . CYS A 1 88 ? -0.242 -3.862 14.657 1.00 92.50 88 CYS A N 1
ATOM 666 C CA . CYS A 1 88 ? -0.552 -5.276 14.858 1.00 92.50 88 CYS A CA 1
ATOM 667 C C . CYS A 1 88 ? 0.642 -6.220 14.621 1.00 92.50 88 CYS A C 1
ATOM 669 O O . CYS A 1 88 ? 0.506 -7.419 14.842 1.00 92.50 88 CYS A O 1
ATOM 671 N N . GLY A 1 89 ? 1.785 -5.713 14.147 1.00 94.50 89 GLY A N 1
ATOM 672 C CA . GLY A 1 89 ?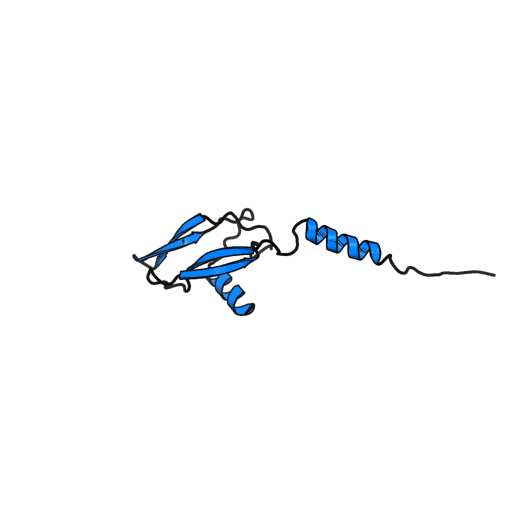 3.002 -6.489 13.891 1.00 94.50 89 GLY A CA 1
ATOM 673 C C . GLY A 1 89 ? 3.015 -7.264 12.569 1.00 94.50 89 GLY A C 1
ATOM 674 O O . GLY A 1 89 ? 4.029 -7.866 12.227 1.00 94.50 89 GLY A O 1
ATOM 675 N N . HIS A 1 90 ? 1.926 -7.250 11.794 1.00 94.94 90 HIS A N 1
ATOM 676 C CA . HIS A 1 90 ? 1.896 -7.899 10.483 1.00 94.94 90 HIS A CA 1
ATOM 677 C C . HIS A 1 90 ? 2.619 -7.070 9.419 1.00 94.94 90 HIS A C 1
ATOM 679 O O . HIS A 1 90 ? 2.322 -5.890 9.227 1.00 94.94 90 HIS A O 1
ATOM 685 N N . THR A 1 91 ? 3.495 -7.720 8.656 1.00 94.00 91 THR A N 1
ATOM 686 C CA . THR A 1 91 ? 4.133 -7.131 7.476 1.00 94.00 91 THR A CA 1
ATOM 687 C C . THR A 1 91 ? 3.301 -7.396 6.229 1.00 94.00 91 THR A C 1
ATOM 689 O O . THR A 1 91 ? 3.121 -8.542 5.823 1.00 94.00 91 THR A O 1
ATOM 692 N N . GLU A 1 92 ? 2.850 -6.331 5.576 1.00 91.56 92 GLU A N 1
ATOM 693 C CA . GLU A 1 92 ? 2.152 -6.421 4.297 1.00 91.56 92 GLU A CA 1
ATOM 694 C C . GLU A 1 92 ? 3.141 -6.239 3.148 1.00 91.56 92 GLU A C 1
ATOM 696 O O . GLU A 1 92 ? 3.891 -5.266 3.096 1.00 91.56 92 GLU A O 1
ATOM 701 N N . LYS A 1 93 ? 3.136 -7.168 2.190 1.00 93.69 93 LYS A N 1
ATOM 702 C CA . LYS A 1 93 ? 3.939 -7.016 0.973 1.00 93.69 93 LYS A CA 1
ATOM 703 C C . LYS A 1 93 ? 3.211 -6.121 -0.025 1.00 93.69 93 LYS A C 1
ATOM 705 O O . LYS A 1 93 ? 2.015 -6.302 -0.254 1.00 93.69 93 LYS A O 1
ATOM 710 N N . TYR A 1 94 ? 3.947 -5.258 -0.728 1.00 94.81 94 TYR A N 1
ATOM 711 C CA . TYR A 1 94 ? 3.382 -4.465 -1.829 1.00 94.81 94 TYR A CA 1
ATOM 712 C C . TYR A 1 94 ? 2.750 -5.338 -2.922 1.00 94.81 94 TYR A C 1
ATOM 714 O O . TYR A 1 94 ? 1.766 -4.936 -3.529 1.00 94.81 94 TYR A O 1
ATOM 722 N N . SER A 1 95 ? 3.251 -6.558 -3.140 1.00 94.06 95 SER A N 1
ATOM 723 C CA . SER A 1 95 ? 2.640 -7.518 -4.065 1.00 94.06 95 SER A CA 1
ATOM 724 C C . SER A 1 95 ? 1.222 -7.929 -3.661 1.00 94.06 95 SER A C 1
ATOM 726 O O . SER A 1 95 ? 0.355 -7.999 -4.527 1.00 94.06 95 SER A O 1
ATOM 728 N N . ALA A 1 96 ? 0.964 -8.133 -2.366 1.00 93.44 96 ALA A N 1
ATOM 729 C CA . ALA A 1 96 ? -0.370 -8.441 -1.853 1.00 93.44 96 ALA A CA 1
ATOM 730 C C . ALA A 1 96 ? -1.311 -7.234 -1.975 1.00 93.44 96 ALA A C 1
ATOM 732 O O . ALA A 1 96 ? -2.466 -7.392 -2.352 1.00 93.44 96 ALA A O 1
ATOM 733 N N . ILE A 1 97 ? -0.795 -6.025 -1.733 1.00 93.50 97 ILE A N 1
ATOM 734 C CA . ILE A 1 97 ? -1.539 -4.776 -1.939 1.00 93.50 97 ILE A CA 1
ATOM 735 C C . ILE A 1 97 ? -1.956 -4.633 -3.409 1.00 93.50 97 ILE A C 1
ATOM 737 O O . ILE A 1 97 ? -3.125 -4.389 -3.692 1.00 93.50 97 ILE A O 1
ATOM 741 N N . ARG A 1 98 ? -1.029 -4.848 -4.352 1.00 94.31 98 ARG A N 1
ATOM 742 C CA . ARG A 1 98 ? -1.327 -4.818 -5.795 1.00 94.31 98 ARG A CA 1
ATOM 743 C C . ARG A 1 98 ? -2.353 -5.873 -6.200 1.00 94.31 98 ARG A C 1
ATOM 745 O O . ARG A 1 98 ? -3.261 -5.557 -6.957 1.00 94.31 98 ARG A O 1
ATOM 752 N N . ALA A 1 99 ? -2.216 -7.103 -5.700 1.00 92.06 99 ALA A N 1
ATOM 753 C CA . ALA A 1 99 ? -3.180 -8.166 -5.972 1.00 92.06 99 ALA A CA 1
ATOM 754 C C . ALA A 1 99 ? -4.580 -7.767 -5.493 1.00 92.06 99 ALA A C 1
ATOM 756 O O . ALA A 1 99 ? -5.517 -7.814 -6.280 1.00 92.06 99 ALA A O 1
ATOM 757 N N . ARG A 1 100 ? -4.688 -7.258 -4.259 1.00 88.00 100 ARG A N 1
ATOM 758 C CA . ARG A 1 100 ? -5.962 -6.816 -3.691 1.00 88.00 100 ARG A CA 1
ATOM 759 C C . ARG A 1 100 ? -6.624 -5.714 -4.517 1.00 88.00 100 ARG A C 1
ATOM 761 O O . ARG A 1 100 ? -7.826 -5.758 -4.729 1.00 88.00 100 ARG A O 1
ATOM 768 N N . ILE A 1 101 ? -5.843 -4.743 -4.990 1.00 87.12 101 ILE A N 1
ATOM 769 C CA . ILE A 1 101 ? -6.351 -3.644 -5.825 1.00 87.12 101 ILE A CA 1
ATOM 770 C C . ILE A 1 101 ? -6.838 -4.164 -7.182 1.00 87.12 101 ILE A C 1
ATOM 772 O O . ILE A 1 101 ? -7.869 -3.714 -7.665 1.00 87.12 101 ILE A O 1
ATOM 776 N N . ASN A 1 102 ? -6.128 -5.125 -7.777 1.00 83.06 102 ASN A N 1
ATOM 777 C CA . ASN A 1 102 ? -6.529 -5.734 -9.046 1.00 83.06 102 ASN A CA 1
ATOM 778 C C . ASN A 1 102 ? -7.766 -6.643 -8.922 1.00 83.06 102 ASN A C 1
ATOM 780 O O . ASN A 1 102 ? -8.417 -6.886 -9.927 1.00 83.06 102 ASN A O 1
ATOM 784 N N . GLU A 1 103 ? -8.069 -7.180 -7.735 1.00 75.25 103 GLU A N 1
ATOM 785 C CA . GLU A 1 103 ? -9.293 -7.958 -7.477 1.00 75.25 103 GLU A CA 1
ATOM 786 C C . GLU A 1 103 ? -10.527 -7.069 -7.245 1.00 75.25 103 GLU A C 1
ATOM 788 O O . GLU A 1 103 ? -11.654 -7.536 -7.403 1.00 75.25 103 GLU A O 1
ATOM 793 N N . GLU A 1 104 ? -10.329 -5.809 -6.844 1.00 59.16 104 GLU A N 1
ATOM 794 C CA . GLU A 1 104 ? -11.407 -4.840 -6.588 1.00 59.16 104 GLU A CA 1
ATOM 795 C C . G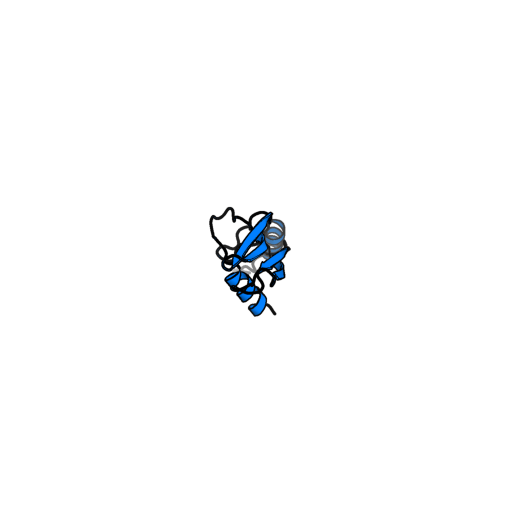LU A 1 104 ? -11.705 -3.914 -7.789 1.00 59.16 104 GLU A C 1
ATOM 797 O O . GLU A 1 104 ? -12.551 -3.025 -7.671 1.00 59.16 104 GLU A O 1
ATOM 802 N N . GLY A 1 105 ? -11.045 -4.124 -8.936 1.00 43.62 105 GLY A N 1
ATOM 803 C CA . GLY A 1 105 ? -11.245 -3.391 -10.198 1.00 43.62 105 GLY A CA 1
ATOM 804 C C . GLY A 1 105 ? -11.676 -4.289 -11.350 1.00 43.62 105 GLY A C 1
ATOM 805 O O . GLY A 1 105 ? -12.340 -3.755 -12.266 1.00 43.62 105 GLY A O 1
#

Foldseek 3Di:
DDDDDDDDPDDVVVVVVVVVVCVVVPQDFPDKDWWKDAPDLQSVLPRIDIDIGGQADPPPRHGWADWDWDWDDNPPHTHTITDTQGPVRDDDDVVVVNVVVVVVD

Radius of gyration: 22.03 Å; chains: 1; bounding box: 81×27×40 Å

Sequence (105 aa):
MNPLHLHDIPDTGAALAAVNAAHATGIIGTDTRTVMIPARDEHEGHYSMIVTLPWACLHCGGPRGEPSWTTSWDGSRRLNIHGWENPCGHTEKYSAIRARINEEG

pLDDT: mean 79.55, std 19.97, range [40.06, 97.69]

Organism: NCBI:txid2202141